Protein AF-A0A967SCG7-F1 (afdb_monomer_lite)

Sequence (79 aa):
MIGGASPGAPGGGGGGELLPALDAAIQAGLPSLRIVHGKGTGVLREVVAELLRQDPR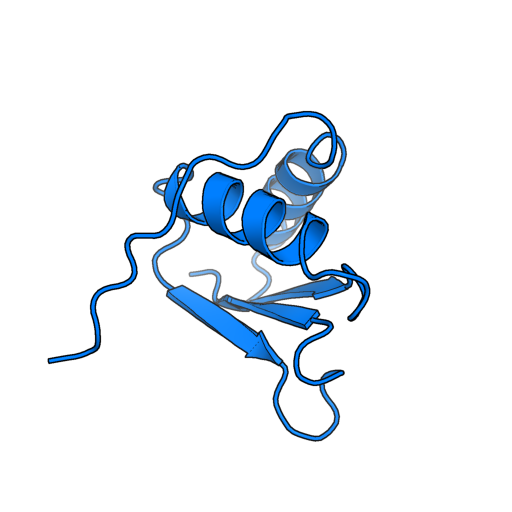ITSYRPGGIGEGGSGVTVVELE

Structure (mmCIF, N/CA/C/O backbone):
data_AF-A0A967SCG7-F1
#
_entry.id   AF-A0A967SCG7-F1
#
loop_
_atom_site.group_PDB
_atom_site.id
_atom_site.type_symbol
_atom_site.label_atom_id
_atom_site.label_alt_id
_atom_site.label_comp_id
_atom_site.label_asym_id
_atom_site.label_entity_id
_atom_site.label_seq_id
_atom_site.pdbx_PDB_ins_code
_atom_site.Cartn_x
_atom_site.Cartn_y
_atom_site.Cartn_z
_atom_site.occupancy
_atom_site.B_iso_or_equiv
_atom_site.auth_seq_id
_atom_site.auth_comp_id
_atom_site.auth_asym_id
_atom_site.auth_atom_id
_atom_site.pdbx_PDB_model_num
ATOM 1 N N . MET A 1 1 ? 9.611 -13.010 14.885 1.00 44.38 1 MET A N 1
ATOM 2 C CA . MET A 1 1 ? 10.609 -12.752 13.828 1.00 44.38 1 MET A CA 1
ATOM 3 C C . MET A 1 1 ? 9.900 -12.696 12.484 1.00 44.38 1 MET A C 1
ATOM 5 O O . MET A 1 1 ? 9.543 -13.741 11.968 1.00 44.38 1 MET A O 1
ATOM 9 N N . ILE A 1 2 ? 9.684 -11.492 11.960 1.00 40.81 2 ILE A N 1
ATOM 10 C CA . ILE A 1 2 ? 9.556 -11.191 10.526 1.00 40.81 2 ILE A CA 1
ATOM 11 C C . ILE A 1 2 ? 10.353 -9.888 10.364 1.00 40.81 2 ILE A C 1
ATOM 13 O O . ILE A 1 2 ? 10.057 -8.897 11.013 1.00 40.81 2 ILE A O 1
ATOM 17 N N . GLY A 1 3 ? 11.588 -9.953 9.881 1.00 31.72 3 GLY A N 1
ATOM 18 C CA . GLY A 1 3 ? 11.865 -9.918 8.451 1.00 31.72 3 GLY A CA 1
ATOM 19 C C . GLY A 1 3 ? 12.264 -8.488 8.102 1.00 31.72 3 GLY A C 1
ATOM 20 O O . GLY A 1 3 ? 11.428 -7.699 7.682 1.00 31.72 3 GLY A O 1
ATOM 21 N N . GLY A 1 4 ? 13.525 -8.147 8.379 1.00 47.94 4 GLY A N 1
ATOM 22 C CA . GLY A 1 4 ? 14.091 -6.843 8.057 1.00 47.94 4 GLY A CA 1
ATOM 23 C C . GLY A 1 4 ? 14.028 -6.557 6.559 1.00 47.94 4 GLY A C 1
ATOM 24 O O . GLY A 1 4 ? 14.276 -7.436 5.736 1.00 47.94 4 GLY A O 1
ATOM 25 N N . ALA A 1 5 ? 13.738 -5.306 6.225 1.00 43.97 5 ALA A N 1
ATOM 26 C CA . ALA A 1 5 ? 13.934 -4.764 4.894 1.00 43.97 5 ALA A CA 1
ATOM 27 C C . ALA A 1 5 ? 14.531 -3.359 5.035 1.00 43.97 5 ALA A C 1
ATOM 29 O O . ALA A 1 5 ? 13.807 -2.379 5.181 1.00 43.97 5 ALA A O 1
ATOM 30 N N . SER A 1 6 ? 15.862 -3.280 4.994 1.00 48.44 6 SER A N 1
ATOM 31 C CA . SER A 1 6 ? 16.533 -2.103 4.441 1.00 48.44 6 SER A CA 1
ATOM 32 C C . SER A 1 6 ? 16.756 -2.367 2.956 1.00 48.44 6 SER A C 1
ATOM 34 O O . SER A 1 6 ? 17.441 -3.333 2.611 1.00 48.44 6 SER A O 1
ATOM 36 N N . PRO A 1 7 ? 16.182 -1.535 2.079 1.00 50.66 7 PRO A N 1
ATOM 37 C CA . PRO A 1 7 ? 16.931 -1.089 0.910 1.00 50.66 7 PRO A CA 1
ATOM 38 C C . PRO A 1 7 ? 16.757 0.415 0.634 1.00 50.66 7 PRO A C 1
ATOM 40 O O . PRO A 1 7 ? 15.909 1.083 1.216 1.00 50.66 7 PRO A O 1
ATOM 43 N N . GLY A 1 8 ? 17.663 0.928 -0.201 1.00 43.72 8 GLY A N 1
ATOM 44 C CA . GLY A 1 8 ? 18.022 2.337 -0.362 1.00 43.72 8 GLY A CA 1
ATOM 45 C C . GLY A 1 8 ? 16.910 3.296 -0.792 1.00 43.72 8 GLY A C 1
ATOM 46 O O . GLY A 1 8 ? 15.873 2.908 -1.316 1.00 43.72 8 GLY A O 1
ATOM 47 N 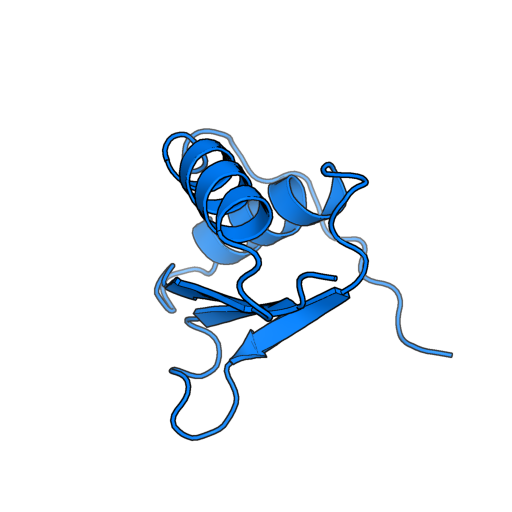N . ALA A 1 9 ? 17.191 4.579 -0.560 1.00 42.81 9 ALA A N 1
ATOM 48 C CA . ALA A 1 9 ? 16.300 5.707 -0.789 1.00 42.81 9 ALA A CA 1
ATOM 49 C C . ALA A 1 9 ? 15.736 5.753 -2.225 1.00 42.81 9 ALA A C 1
ATOM 51 O O . ALA A 1 9 ? 16.524 5.832 -3.175 1.00 42.81 9 ALA A O 1
ATOM 52 N N . PRO A 1 10 ? 14.402 5.774 -2.410 1.00 53.47 10 PRO A N 1
ATOM 53 C CA . PRO A 1 10 ? 13.823 6.008 -3.722 1.00 53.47 10 PRO A CA 1
ATOM 54 C C . PRO A 1 10 ? 13.896 7.497 -4.093 1.00 53.47 10 PRO A C 1
ATOM 56 O O . PRO A 1 10 ? 13.540 8.384 -3.315 1.00 53.47 10 PRO A O 1
ATOM 59 N N . GLY A 1 11 ? 14.368 7.761 -5.315 1.00 52.56 11 GLY A N 1
ATOM 60 C CA . GLY A 1 11 ? 14.325 9.075 -5.955 1.00 52.56 11 GLY A CA 1
ATOM 61 C C . GLY A 1 11 ? 12.885 9.576 -6.099 1.00 52.56 11 GLY A C 1
ATOM 62 O O . GLY A 1 11 ? 11.975 8.810 -6.407 1.00 52.56 11 GLY A O 1
ATOM 63 N N . GLY A 1 12 ? 12.693 10.862 -5.806 1.00 54.97 12 GLY A N 1
ATOM 64 C CA . GLY A 1 12 ? 11.394 11.468 -5.532 1.00 54.97 12 GLY A CA 1
ATOM 65 C C . GLY A 1 12 ? 10.386 11.498 -6.687 1.00 54.97 12 GLY A C 1
ATOM 66 O O . GLY A 1 12 ? 10.736 11.453 -7.863 1.00 54.97 12 GLY A O 1
ATOM 67 N N . GLY A 1 13 ? 9.117 11.665 -6.293 1.00 56.34 13 GLY A N 1
ATOM 68 C CA . GLY A 1 13 ? 8.027 12.094 -7.173 1.00 56.34 13 GLY A CA 1
ATOM 69 C C . GLY A 1 13 ? 6.981 11.027 -7.503 1.00 56.34 13 GLY A C 1
ATOM 70 O O . GLY A 1 13 ? 6.771 10.735 -8.672 1.00 56.34 13 GLY A O 1
ATOM 71 N N . GLY A 1 14 ? 6.300 10.446 -6.508 1.00 58.44 14 GLY A N 1
ATOM 72 C CA . GLY A 1 14 ? 5.173 9.530 -6.776 1.00 58.44 14 GLY A CA 1
ATOM 73 C C . GLY A 1 14 ? 4.055 9.485 -5.728 1.00 58.44 14 GLY A C 1
ATOM 74 O O . GLY A 1 14 ? 3.095 8.749 -5.908 1.00 58.44 14 GLY A O 1
ATOM 75 N N . GLY A 1 15 ? 4.161 10.249 -4.635 1.00 62.94 15 GLY A N 1
ATOM 76 C CA . GLY A 1 15 ? 3.295 10.0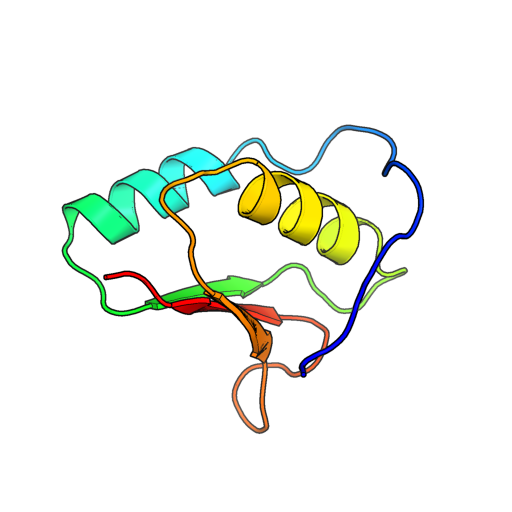95 -3.456 1.00 62.94 15 GLY A CA 1
ATOM 77 C C . GLY A 1 15 ? 2.108 11.047 -3.327 1.00 62.94 15 GLY A C 1
ATOM 78 O O . GLY A 1 15 ? 1.370 10.927 -2.355 1.00 62.94 15 GLY A O 1
ATOM 79 N N . GLY A 1 16 ? 1.939 12.005 -4.245 1.00 75.19 16 GLY A N 1
ATOM 80 C CA . GLY A 1 16 ? 1.062 13.167 -4.030 1.00 75.19 16 GLY A CA 1
ATOM 81 C C . GLY A 1 16 ? -0.390 12.822 -3.684 1.00 75.19 16 GLY A C 1
ATOM 82 O O . GLY A 1 16 ? -0.984 13.482 -2.839 1.00 75.19 16 GLY A O 1
ATOM 83 N N . GLU A 1 17 ? -0.936 11.760 -4.277 1.00 81.75 17 GLU A N 1
ATOM 84 C CA . GLU A 1 17 ? -2.326 11.341 -4.042 1.00 81.75 17 GLU A CA 1
ATOM 85 C C . GLU A 1 17 ? -2.471 10.237 -2.984 1.00 81.75 17 GLU A C 1
ATOM 87 O O . GLU A 1 17 ? -3.581 9.963 -2.533 1.00 81.75 17 GLU A O 1
ATOM 92 N N . LEU A 1 18 ? -1.369 9.619 -2.541 1.00 89.69 18 LEU A N 1
ATOM 93 C CA . LEU A 1 18 ? -1.433 8.509 -1.590 1.00 89.69 18 LEU A CA 1
ATOM 94 C C . LEU A 1 18 ? -1.854 8.974 -0.193 1.00 89.69 18 LEU A C 1
ATOM 96 O O . LEU A 1 18 ? -2.715 8.348 0.419 1.00 89.69 18 LEU A O 1
ATOM 100 N N . LEU A 1 19 ? -1.255 10.056 0.312 1.00 90.38 19 LEU A N 1
ATOM 101 C CA . LEU A 1 19 ? -1.534 10.528 1.673 1.00 90.38 19 LEU A CA 1
ATOM 102 C C . LEU A 1 19 ? -2.996 10.982 1.838 1.00 90.38 19 LEU A C 1
ATOM 104 O O . LEU A 1 19 ? -3.647 10.489 2.757 1.00 90.38 19 LEU A O 1
ATOM 108 N N . PRO A 1 20 ? -3.576 11.795 0.926 1.00 92.62 20 PRO A N 1
ATOM 109 C CA . PRO A 1 20 ? -4.997 12.129 1.005 1.00 92.62 20 PRO A CA 1
ATOM 110 C C . PRO A 1 20 ? -5.919 10.906 0.907 1.00 92.62 20 PRO A C 1
ATOM 112 O O . PRO A 1 20 ? -6.936 10.844 1.596 1.00 92.62 20 PRO A O 1
ATOM 115 N N . ALA A 1 21 ? -5.576 9.916 0.072 1.00 92.31 21 ALA A N 1
ATOM 116 C CA . ALA A 1 21 ? -6.352 8.680 -0.035 1.00 92.31 21 ALA A CA 1
ATOM 117 C C . ALA A 1 21 ? -6.307 7.860 1.263 1.00 92.31 21 ALA A C 1
ATOM 119 O O . ALA A 1 21 ? -7.322 7.296 1.674 1.00 92.31 21 ALA A O 1
ATOM 120 N N . LEU A 1 22 ? -5.147 7.823 1.923 1.00 93.69 22 LEU A N 1
ATOM 121 C CA . LEU A 1 22 ? -4.990 7.166 3.212 1.00 93.69 22 LEU A CA 1
ATOM 122 C C . LEU A 1 22 ? -5.798 7.874 4.307 1.00 93.69 22 LEU A C 1
ATOM 124 O O . LEU A 1 22 ? -6.529 7.218 5.046 1.00 93.69 22 LEU A O 1
ATOM 128 N N . ASP A 1 23 ? -5.734 9.205 4.360 1.00 93.69 23 ASP A N 1
ATOM 129 C CA . ASP A 1 23 ? -6.524 10.007 5.296 1.00 93.69 23 ASP A CA 1
ATOM 130 C C . ASP A 1 23 ? -8.025 9.756 5.123 1.00 93.69 23 ASP A C 1
ATOM 132 O O . ASP A 1 23 ? -8.736 9.540 6.105 1.00 93.69 23 ASP A O 1
ATOM 136 N N . ALA A 1 24 ? -8.506 9.742 3.877 1.00 94.94 24 ALA A N 1
ATOM 137 C CA . ALA A 1 24 ? -9.904 9.472 3.567 1.00 94.94 24 ALA A CA 1
ATOM 138 C C . ALA A 1 24 ? -10.326 8.052 3.980 1.00 94.94 24 ALA A C 1
ATOM 140 O O . ALA A 1 24 ? -11.411 7.875 4.531 1.00 94.94 24 ALA A O 1
ATOM 141 N N . ALA A 1 25 ? -9.475 7.047 3.750 1.00 95.12 25 ALA A N 1
ATOM 142 C CA . ALA A 1 25 ? -9.760 5.662 4.119 1.00 95.12 25 ALA A CA 1
ATOM 143 C C . ALA A 1 25 ? -9.863 5.475 5.641 1.00 95.12 25 ALA A C 1
ATOM 145 O O . ALA A 1 25 ? -10.801 4.832 6.114 1.00 95.12 25 ALA A O 1
ATOM 146 N N . ILE A 1 26 ? -8.949 6.092 6.398 1.00 94.19 26 ILE A N 1
ATOM 147 C CA . ILE A 1 26 ? -8.964 6.075 7.867 1.00 94.19 26 ILE A CA 1
ATOM 148 C C . ILE A 1 26 ? -10.207 6.801 8.397 1.00 94.19 26 ILE A C 1
ATOM 150 O O . ILE A 1 26 ? -10.924 6.264 9.235 1.00 94.19 26 ILE A O 1
ATOM 154 N N . GLN A 1 27 ? -10.517 7.996 7.882 1.00 95.19 27 GLN A N 1
ATOM 155 C CA . GLN A 1 27 ? -11.708 8.751 8.300 1.00 95.19 27 GLN A CA 1
ATOM 156 C C . GLN A 1 27 ? -13.015 8.008 8.003 1.00 95.19 27 GLN A C 1
ATOM 158 O O . GLN A 1 27 ? -13.977 8.121 8.760 1.00 95.19 27 GLN A O 1
ATOM 163 N N . ALA A 1 28 ? -13.051 7.243 6.912 1.00 95.94 28 ALA A N 1
ATOM 164 C CA . ALA A 1 28 ? -14.190 6.412 6.547 1.00 95.94 28 ALA A CA 1
ATOM 165 C C . ALA A 1 28 ? -14.283 5.104 7.357 1.00 95.94 28 ALA A C 1
ATOM 167 O O . ALA A 1 28 ? -15.241 4.355 7.169 1.00 95.94 28 ALA A O 1
ATOM 168 N N . GLY A 1 29 ? -13.314 4.814 8.236 1.00 94.62 29 GLY A N 1
ATOM 169 C CA . GLY A 1 29 ? -13.272 3.574 9.012 1.00 94.62 29 GLY A CA 1
ATOM 170 C C . GLY A 1 29 ? -13.155 2.332 8.130 1.00 94.62 29 GLY A C 1
ATOM 171 O O . GLY A 1 29 ? -13.734 1.290 8.443 1.00 94.62 29 GLY A O 1
ATOM 172 N N . LEU A 1 30 ? -12.478 2.446 6.981 1.00 95.62 30 LEU A N 1
ATOM 173 C CA . LEU A 1 30 ? -12.240 1.289 6.128 1.00 95.62 30 LEU A CA 1
ATOM 174 C C . LEU A 1 30 ? -11.257 0.344 6.822 1.00 95.62 30 LEU A C 1
ATOM 176 O O . LEU A 1 30 ? -10.252 0.819 7.336 1.00 95.62 30 LEU A O 1
ATOM 180 N N . PRO A 1 31 ? -11.475 -0.980 6.767 1.00 94.00 31 PRO A N 1
ATOM 181 C CA . PRO A 1 31 ? -10.566 -1.940 7.393 1.00 94.00 31 PRO A CA 1
ATOM 182 C C . PRO A 1 31 ? -9.242 -2.092 6.629 1.00 94.00 31 PRO A C 1
ATOM 184 O O . PRO A 1 31 ? -8.268 -2.624 7.147 1.00 94.00 31 PRO A O 1
ATOM 187 N N . SER A 1 32 ? -9.204 -1.695 5.353 1.00 94.88 32 SER A N 1
ATOM 188 C CA . SER A 1 32 ? -8.001 -1.788 4.526 1.00 94.88 32 SER A CA 1
ATOM 189 C C . SER A 1 32 ? -8.054 -0.851 3.323 1.00 94.88 32 SER A C 1
ATOM 191 O O . SER A 1 32 ? -9.128 -0.439 2.874 1.00 94.88 32 SER A O 1
ATOM 193 N N . LEU A 1 33 ? -6.880 -0.562 2.760 1.00 95.81 33 LEU A N 1
ATOM 194 C CA . LEU A 1 33 ? -6.705 0.185 1.517 1.00 95.81 33 LEU A CA 1
ATOM 195 C C . LEU A 1 33 ? -5.819 -0.598 0.540 1.00 95.81 33 LEU A C 1
ATOM 197 O O . LEU A 1 33 ? -4.764 -1.119 0.898 1.00 95.81 33 LEU A O 1
ATOM 201 N N . ARG A 1 34 ? -6.238 -0.659 -0.727 1.00 95.62 34 ARG A N 1
ATOM 202 C CA . ARG A 1 34 ? -5.460 -1.239 -1.830 1.00 95.62 34 ARG A CA 1
ATOM 203 C C . ARG A 1 34 ? -4.822 -0.133 -2.657 1.00 95.62 34 ARG A C 1
ATOM 205 O O . ARG A 1 34 ? -5.525 0.672 -3.258 1.00 95.62 34 ARG A O 1
ATOM 212 N N . ILE A 1 35 ? -3.499 -0.148 -2.746 1.00 96.06 35 ILE A N 1
ATOM 213 C CA . ILE A 1 35 ? -2.712 0.814 -3.515 1.00 96.06 35 ILE A CA 1
ATOM 214 C C . ILE A 1 35 ? -2.190 0.112 -4.762 1.00 96.06 35 ILE A C 1
ATOM 216 O O . ILE A 1 35 ? -1.290 -0.726 -4.691 1.00 96.06 35 ILE A O 1
ATOM 220 N N . VAL A 1 36 ? -2.763 0.450 -5.914 1.00 95.62 36 VAL A N 1
ATOM 221 C CA . VAL A 1 36 ? -2.339 -0.091 -7.207 1.00 95.62 36 VAL A CA 1
ATOM 222 C C . VAL A 1 36 ? -1.246 0.806 -7.776 1.00 95.62 36 VAL A C 1
ATOM 224 O O . VAL A 1 36 ? -1.523 1.890 -8.275 1.00 95.62 36 VAL A O 1
ATOM 227 N N . HIS A 1 37 ? 0.000 0.346 -7.717 1.00 94.00 37 HIS A N 1
ATOM 228 C CA . HIS A 1 37 ? 1.158 1.073 -8.253 1.00 94.00 37 HIS A CA 1
ATOM 229 C C . HIS A 1 37 ? 1.740 0.419 -9.520 1.00 94.00 37 HIS A C 1
ATOM 231 O O . HIS A 1 37 ? 2.688 0.928 -10.115 1.00 94.00 37 HIS A O 1
ATOM 237 N N . GLY A 1 38 ? 1.187 -0.726 -9.938 1.00 94.88 38 GLY A N 1
ATOM 238 C CA . GLY A 1 38 ? 1.666 -1.498 -11.083 1.00 94.88 38 GLY A CA 1
ATOM 239 C C . GLY A 1 38 ? 2.967 -2.253 -10.790 1.00 94.88 38 GLY A C 1
ATOM 240 O O . GLY A 1 38 ? 3.647 -2.016 -9.794 1.00 94.88 38 GLY A O 1
ATOM 241 N N . LYS A 1 39 ? 3.316 -3.220 -11.647 1.00 94.19 39 LYS A N 1
ATOM 242 C CA . LYS A 1 39 ? 4.520 -4.051 -11.449 1.00 94.19 39 LYS A CA 1
ATOM 243 C C . LYS A 1 39 ? 5.792 -3.289 -11.830 1.00 94.19 39 LYS A C 1
ATOM 245 O O . LYS A 1 39 ? 6.689 -3.166 -11.005 1.00 94.19 39 LYS A O 1
ATOM 250 N N . GLY A 1 40 ? 5.814 -2.735 -13.047 1.00 92.19 40 GLY A N 1
ATOM 251 C CA . GLY A 1 40 ? 6.866 -1.849 -13.559 1.00 92.19 40 GLY A CA 1
ATOM 252 C C . GLY A 1 40 ? 8.295 -2.280 -13.209 1.00 92.19 40 GLY A C 1
ATOM 253 O O . GLY A 1 40 ? 8.601 -3.463 -13.092 1.00 92.19 40 GLY A O 1
ATOM 254 N N . THR A 1 41 ? 9.163 -1.291 -13.013 1.00 95.25 41 THR A N 1
ATOM 255 C CA . THR A 1 41 ? 10.523 -1.463 -12.476 1.00 95.25 41 THR A CA 1
ATOM 256 C C . THR A 1 41 ? 10.551 -1.590 -10.949 1.00 95.25 41 THR A C 1
ATOM 258 O O . THR A 1 41 ? 11.612 -1.802 -10.376 1.00 95.25 41 THR A O 1
ATOM 261 N N . GLY A 1 42 ? 9.404 -1.446 -10.277 1.00 93.62 42 GLY A N 1
ATOM 262 C CA . GLY A 1 42 ? 9.302 -1.450 -8.816 1.00 93.62 42 GLY A CA 1
ATOM 263 C C . GLY A 1 42 ? 9.516 -0.092 -8.140 1.00 93.62 42 GLY A C 1
ATOM 264 O O . GLY A 1 42 ? 9.267 0.004 -6.945 1.00 93.62 42 GLY A O 1
ATOM 265 N N . VAL A 1 43 ? 9.873 0.967 -8.876 1.00 94.50 43 VAL A N 1
ATOM 266 C CA . VAL A 1 43 ? 10.124 2.302 -8.292 1.00 94.50 43 VAL A CA 1
ATOM 267 C C . VAL A 1 43 ? 8.917 2.820 -7.502 1.00 94.50 43 VAL A C 1
ATOM 269 O O . VAL A 1 43 ? 9.060 3.240 -6.359 1.00 94.50 43 VAL A O 1
ATOM 272 N N . LEU A 1 44 ? 7.700 2.727 -8.053 1.00 93.56 44 LEU A N 1
ATOM 273 C CA . LEU A 1 44 ? 6.502 3.170 -7.328 1.00 93.56 44 LEU A CA 1
ATOM 274 C C . LEU A 1 44 ? 6.188 2.295 -6.108 1.00 93.56 44 LEU A C 1
ATOM 276 O O . LEU A 1 44 ? 5.715 2.813 -5.104 1.00 93.56 44 LEU A O 1
ATOM 280 N N . ARG A 1 45 ? 6.497 0.993 -6.152 1.00 95.00 45 ARG A N 1
ATOM 281 C CA . ARG A 1 45 ? 6.365 0.107 -4.984 1.00 95.00 45 ARG A CA 1
ATOM 282 C C . ARG A 1 45 ? 7.266 0.577 -3.842 1.00 95.00 45 ARG A C 1
ATOM 284 O O . ARG A 1 45 ? 6.837 0.578 -2.694 1.00 95.00 45 ARG A O 1
ATOM 291 N N . GLU A 1 46 ? 8.500 0.962 -4.158 1.00 94.94 46 GLU A N 1
ATOM 292 C CA . GLU A 1 46 ? 9.473 1.461 -3.179 1.00 94.94 46 GLU A CA 1
ATOM 293 C C . GLU A 1 46 ? 9.039 2.807 -2.597 1.00 94.94 46 GLU A C 1
ATOM 295 O O . GLU A 1 46 ? 9.041 2.964 -1.379 1.00 94.94 46 GLU A O 1
ATOM 300 N N . VAL A 1 47 ? 8.573 3.737 -3.439 1.00 94.50 47 VAL A N 1
ATOM 301 C CA . VAL A 1 47 ? 8.013 5.021 -2.986 1.00 94.50 47 VAL A CA 1
ATOM 302 C C . VAL A 1 47 ? 6.792 4.812 -2.082 1.00 94.50 47 VAL A C 1
ATOM 304 O O . VAL A 1 47 ? 6.707 5.432 -1.026 1.00 94.50 47 VAL A O 1
ATOM 307 N N . VAL A 1 48 ? 5.865 3.919 -2.448 1.00 95.12 48 VAL A N 1
ATOM 308 C CA . VAL A 1 48 ? 4.693 3.586 -1.618 1.00 95.12 48 VAL A CA 1
ATOM 309 C C . VAL A 1 48 ? 5.126 3.003 -0.273 1.00 95.12 48 VAL A C 1
ATOM 311 O O . VAL A 1 48 ? 4.652 3.457 0.763 1.00 95.12 48 VAL A O 1
ATOM 314 N N . ALA A 1 49 ? 6.041 2.031 -0.267 1.00 95.50 49 ALA A N 1
ATOM 315 C CA . ALA A 1 49 ? 6.527 1.420 0.970 1.00 95.50 49 ALA A CA 1
ATOM 316 C C . ALA A 1 49 ? 7.228 2.436 1.887 1.00 95.50 49 ALA A C 1
ATOM 318 O O . ALA A 1 49 ? 7.073 2.368 3.104 1.00 95.50 49 ALA A O 1
ATOM 319 N N . GLU A 1 50 ? 7.973 3.386 1.314 1.00 94.50 50 GLU A N 1
ATOM 320 C CA . GLU A 1 50 ? 8.606 4.476 2.056 1.00 94.50 50 GLU A CA 1
ATOM 321 C C . GLU A 1 50 ? 7.573 5.364 2.751 1.00 94.50 50 GLU A C 1
ATOM 323 O O . GLU A 1 50 ? 7.650 5.561 3.961 1.00 94.50 50 GLU A O 1
ATOM 328 N N . LEU A 1 51 ? 6.573 5.837 2.004 1.00 93.88 51 LEU A N 1
ATOM 329 C CA . LEU A 1 51 ? 5.514 6.697 2.534 1.00 93.88 51 LEU A CA 1
ATOM 330 C C . LEU A 1 51 ? 4.715 5.998 3.636 1.00 93.88 51 LEU A C 1
ATOM 332 O O . LEU A 1 51 ? 4.481 6.588 4.685 1.00 93.88 51 LEU A O 1
ATOM 336 N N . LEU A 1 52 ? 4.354 4.727 3.432 1.00 95.12 52 LEU A N 1
ATOM 337 C CA . LEU A 1 52 ? 3.630 3.942 4.434 1.00 95.12 52 LEU A CA 1
ATOM 338 C C . LEU A 1 52 ? 4.455 3.717 5.703 1.00 95.12 52 LEU A C 1
ATOM 340 O O . LEU A 1 52 ? 3.905 3.742 6.793 1.00 95.12 52 LEU A O 1
ATOM 344 N N . ARG A 1 53 ? 5.773 3.514 5.587 1.00 94.81 53 ARG A N 1
ATOM 345 C CA . ARG A 1 53 ? 6.654 3.328 6.752 1.00 94.81 53 ARG A CA 1
ATOM 346 C C . ARG A 1 53 ? 6.859 4.616 7.551 1.00 94.81 53 ARG A C 1
ATOM 348 O O . ARG A 1 53 ? 7.159 4.546 8.738 1.00 94.81 53 ARG A O 1
ATOM 355 N N . GLN A 1 54 ? 6.764 5.769 6.894 1.00 93.00 54 GLN A N 1
ATOM 356 C CA . GLN A 1 54 ? 6.876 7.078 7.539 1.00 93.00 54 GLN A CA 1
ATOM 357 C C . GLN A 1 54 ? 5.574 7.511 8.227 1.00 93.00 54 GLN A C 1
ATOM 359 O O . GLN A 1 54 ? 5.621 8.387 9.089 1.00 93.00 54 GLN A O 1
ATOM 364 N N . ASP A 1 55 ? 4.433 6.911 7.876 1.00 91.56 55 ASP A N 1
ATOM 365 C CA . ASP A 1 55 ? 3.147 7.213 8.498 1.00 91.56 55 ASP A CA 1
ATOM 366 C C . ASP A 1 55 ? 2.936 6.362 9.769 1.00 91.56 55 ASP A C 1
ATOM 368 O O . ASP A 1 55 ? 2.725 5.152 9.672 1.00 91.56 55 ASP A O 1
ATOM 372 N N . PRO A 1 56 ? 2.950 6.961 10.976 1.00 91.50 56 PRO A N 1
ATOM 373 C CA . PRO A 1 56 ? 2.842 6.216 12.232 1.00 91.50 56 PRO A CA 1
ATOM 374 C C . PRO A 1 56 ? 1.470 5.565 12.453 1.00 91.50 56 PRO A C 1
ATOM 376 O O . PRO A 1 56 ? 1.328 4.761 13.372 1.00 91.50 56 PRO A O 1
ATOM 379 N N . ARG A 1 57 ? 0.454 5.909 11.650 1.00 91.94 57 ARG A N 1
ATOM 380 C CA . ARG A 1 57 ? -0.878 5.289 11.712 1.00 91.94 57 ARG A CA 1
ATOM 381 C C . ARG A 1 57 ? -0.897 3.920 11.037 1.00 91.94 57 ARG A C 1
ATOM 383 O O . ARG A 1 57 ? -1.797 3.130 11.295 1.00 91.94 57 ARG A O 1
ATOM 390 N N . ILE A 1 58 ? 0.084 3.633 10.181 1.00 94.00 58 ILE A N 1
ATOM 391 C CA . ILE A 1 58 ? 0.182 2.367 9.463 1.00 94.00 58 ILE A CA 1
ATOM 392 C C . ILE A 1 58 ? 1.035 1.388 10.257 1.00 94.00 58 ILE A C 1
ATOM 394 O O . ILE A 1 58 ? 2.257 1.502 10.330 1.00 94.00 58 ILE A O 1
ATOM 398 N N . THR A 1 59 ? 0.386 0.372 10.814 1.00 90.00 59 THR A N 1
ATOM 399 C CA . THR A 1 59 ? 1.056 -0.690 11.575 1.00 90.00 59 THR A CA 1
ATOM 400 C C . THR A 1 59 ? 1.429 -1.888 10.700 1.00 90.00 59 THR A C 1
ATOM 402 O O . THR A 1 59 ? 2.365 -2.620 11.027 1.00 90.00 59 THR A O 1
ATOM 405 N N . SER A 1 60 ? 0.729 -2.093 9.576 1.00 94.44 60 SER A N 1
ATOM 406 C CA . SER A 1 60 ? 0.925 -3.252 8.703 1.00 94.44 60 SER A CA 1
ATOM 407 C C . SER A 1 60 ? 0.573 -2.980 7.239 1.00 94.44 60 SER A C 1
ATOM 409 O O . SER A 1 60 ? -0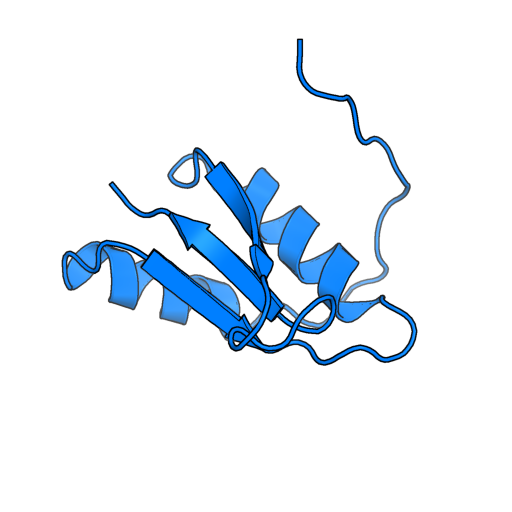.469 -2.410 6.914 1.00 94.44 60 SER A O 1
ATOM 411 N N . TYR A 1 61 ? 1.432 -3.454 6.335 1.00 97.38 61 TYR A N 1
ATOM 412 C CA . TYR A 1 61 ? 1.151 -3.533 4.904 1.00 97.38 61 TYR A CA 1
ATOM 413 C C . TYR A 1 61 ? 1.880 -4.719 4.262 1.00 97.38 61 TYR A C 1
ATOM 415 O O . TYR A 1 61 ? 2.915 -5.182 4.746 1.00 97.38 61 TYR A O 1
ATOM 423 N N . ARG A 1 62 ? 1.348 -5.218 3.144 1.00 97.00 62 ARG A N 1
ATOM 424 C CA . ARG A 1 62 ? 1.911 -6.352 2.396 1.00 97.00 62 ARG A CA 1
ATOM 425 C C . ARG A 1 62 ? 1.699 -6.208 0.885 1.00 97.00 62 ARG A C 1
ATOM 427 O O . ARG A 1 62 ? 0.795 -5.487 0.467 1.00 97.00 62 ARG A O 1
ATOM 434 N N . PRO A 1 63 ? 2.447 -6.940 0.044 1.00 96.69 63 PRO A N 1
ATOM 435 C CA . PRO A 1 63 ? 2.067 -7.134 -1.352 1.00 96.69 63 PRO A CA 1
ATOM 436 C C . PRO A 1 63 ? 0.692 -7.807 -1.476 1.00 96.69 63 PRO A C 1
ATOM 438 O O . PRO A 1 63 ? 0.319 -8.634 -0.641 1.00 96.69 63 PRO A O 1
ATOM 441 N N . GLY A 1 64 ? -0.038 -7.505 -2.547 1.00 96.44 64 GLY A N 1
ATOM 442 C CA . GLY A 1 64 ? -1.312 -8.149 -2.852 1.00 96.44 64 GLY A CA 1
ATOM 443 C C . GLY A 1 64 ? -1.161 -9.657 -3.069 1.00 96.44 64 GLY A C 1
ATOM 444 O O . GLY A 1 64 ? -0.205 -10.123 -3.693 1.00 96.44 64 GLY A O 1
ATOM 445 N N . GLY A 1 65 ? -2.123 -10.427 -2.569 1.00 94.25 65 GLY A N 1
ATOM 446 C CA . GLY A 1 65 ? -2.232 -11.863 -2.795 1.00 94.25 65 GLY A CA 1
ATOM 447 C C . GLY A 1 65 ? -2.830 -12.248 -4.155 1.00 94.25 65 GLY A C 1
ATOM 448 O O . GLY A 1 65 ? -2.992 -11.437 -5.077 1.00 94.25 65 GL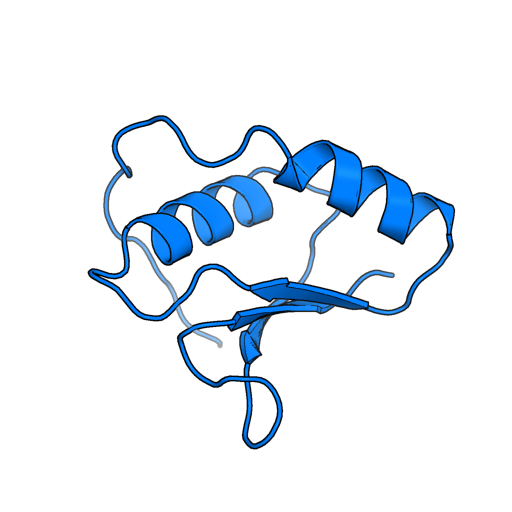Y A O 1
ATOM 449 N N . ILE A 1 66 ? -3.184 -13.530 -4.272 1.00 92.38 66 ILE A N 1
ATOM 450 C CA . ILE A 1 66 ? -3.895 -14.083 -5.433 1.00 92.38 66 ILE A CA 1
ATOM 451 C C . ILE A 1 66 ? -5.270 -13.412 -5.536 1.00 92.38 66 ILE A C 1
ATOM 453 O O . ILE A 1 66 ? -5.997 -13.326 -4.553 1.00 92.38 66 ILE A O 1
ATOM 457 N N . GLY A 1 67 ? -5.616 -12.908 -6.725 1.00 93.12 67 GLY A N 1
ATOM 458 C CA . GLY A 1 67 ? -6.851 -12.142 -6.944 1.00 93.12 67 GLY A CA 1
ATOM 459 C C . GLY A 1 67 ? -6.793 -10.687 -6.462 1.00 93.12 67 GLY A C 1
ATOM 460 O O . GLY A 1 67 ? -7.713 -9.922 -6.728 1.00 93.12 67 GLY A O 1
ATOM 461 N N . GLU A 1 68 ? -5.703 -10.266 -5.812 1.00 94.62 68 GLU A N 1
ATOM 462 C CA . GLU A 1 68 ? -5.531 -8.897 -5.304 1.00 94.62 68 GLU A CA 1
ATOM 463 C C . GLU A 1 68 ? -4.622 -8.028 -6.183 1.00 94.62 68 GLU A C 1
ATOM 465 O O . GLU A 1 68 ? -4.443 -6.853 -5.887 1.00 94.62 68 GLU A O 1
ATOM 470 N N . GLY A 1 69 ? -4.048 -8.593 -7.251 1.00 94.25 69 GLY A N 1
ATOM 471 C CA . GLY A 1 69 ? -3.127 -7.903 -8.166 1.00 94.25 69 GLY A CA 1
ATOM 472 C C . GLY A 1 69 ? -1.642 -8.239 -7.968 1.00 94.25 69 GLY A C 1
ATOM 473 O O . GLY A 1 69 ? -0.801 -7.815 -8.768 1.00 94.25 69 GLY A O 1
ATOM 474 N N . GLY A 1 70 ? -1.303 -9.069 -6.976 1.00 95.25 70 GLY A N 1
ATOM 475 C CA . GLY A 1 70 ? 0.064 -9.549 -6.772 1.00 95.25 70 GLY A CA 1
ATOM 476 C C . GLY A 1 70 ? 1.040 -8.431 -6.394 1.00 95.25 70 GLY A C 1
ATOM 477 O O . GLY A 1 70 ? 0.687 -7.443 -5.759 1.00 95.25 70 GLY A O 1
ATOM 478 N N . SER A 1 71 ? 2.277 -8.542 -6.883 1.00 94.38 71 SER A N 1
ATOM 479 C CA . SER A 1 71 ? 3.357 -7.572 -6.641 1.00 94.38 71 SER A CA 1
ATOM 480 C C . SER A 1 71 ? 3.135 -6.166 -7.214 1.00 94.38 71 SER A C 1
ATOM 482 O O . SER A 1 71 ? 3.979 -5.302 -6.995 1.00 94.38 71 SER A O 1
ATOM 484 N N . GLY A 1 72 ? 2.057 -5.939 -7.973 1.00 96.69 72 GLY A N 1
ATOM 485 C CA . GLY A 1 72 ? 1.676 -4.614 -8.473 1.00 96.69 72 GLY A CA 1
ATOM 486 C C . GLY A 1 72 ? 0.722 -3.853 -7.550 1.00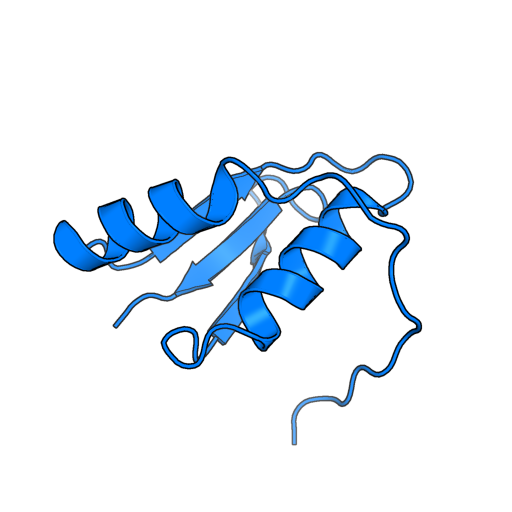 96.69 72 GLY A C 1
ATOM 487 O O . GLY A 1 72 ? 0.267 -2.769 -7.919 1.00 96.69 72 GLY A O 1
ATOM 488 N N . VAL A 1 73 ? 0.385 -4.444 -6.403 1.00 97.94 73 VAL A N 1
ATOM 489 C CA . VAL A 1 73 ? -0.535 -3.893 -5.413 1.00 97.94 73 VAL A CA 1
ATOM 490 C C . VAL A 1 73 ? 0.088 -4.012 -4.030 1.00 97.94 73 VAL A C 1
ATOM 492 O O . VAL A 1 73 ? 0.657 -5.052 -3.694 1.00 97.94 73 VAL A O 1
ATOM 495 N N . THR A 1 74 ? -0.079 -2.973 -3.220 1.00 97.62 74 THR A N 1
ATOM 496 C CA . THR A 1 74 ? 0.168 -3.006 -1.777 1.00 97.62 74 THR A CA 1
ATOM 497 C C . THR A 1 74 ? -1.171 -2.939 -1.055 1.00 97.62 74 THR A C 1
ATOM 499 O O . THR A 1 74 ? -1.995 -2.075 -1.353 1.00 97.62 74 THR A O 1
ATOM 502 N N . VAL A 1 75 ? -1.401 -3.863 -0.129 1.00 97.44 75 VAL A N 1
ATOM 503 C CA . VAL A 1 75 ? -2.561 -3.878 0.764 1.00 97.44 75 VAL A CA 1
ATOM 504 C C . VAL A 1 75 ? -2.113 -3.350 2.116 1.00 97.44 75 VAL A C 1
ATOM 506 O O . VAL A 1 75 ? -1.158 -3.872 2.693 1.00 97.44 75 VAL A O 1
ATOM 509 N N . VAL A 1 76 ? -2.793 -2.316 2.590 1.00 97.56 76 VAL A N 1
ATOM 510 C CA . VAL A 1 76 ? -2.577 -1.681 3.889 1.00 97.56 76 VAL A CA 1
ATOM 511 C C . VAL A 1 76 ? -3.746 -2.057 4.783 1.00 97.56 76 VAL A C 1
ATOM 513 O O . VAL A 1 76 ? -4.891 -1.877 4.370 1.00 97.56 76 VAL A O 1
ATOM 516 N N . GLU A 1 77 ? -3.468 -2.590 5.966 1.00 95.19 77 GLU A N 1
ATOM 517 C CA . GLU A 1 77 ? -4.496 -2.825 6.985 1.00 95.19 77 GLU A CA 1
ATOM 518 C C . GLU A 1 77 ? -4.653 -1.537 7.802 1.00 95.19 77 GLU A C 1
ATOM 520 O O . GLU A 1 77 ? -3.654 -0.902 8.152 1.00 95.19 77 GLU A O 1
ATOM 525 N N . LEU A 1 78 ? -5.895 -1.125 8.044 1.00 91.62 78 LEU A N 1
ATOM 526 C CA . LEU A 1 78 ? -6.241 0.120 8.726 1.00 91.62 78 LEU A CA 1
ATOM 527 C C . LEU A 1 78 ? -7.093 -0.239 9.951 1.00 91.62 78 LEU A C 1
ATOM 529 O O . LEU A 1 78 ? -8.114 -0.913 9.807 1.00 91.62 78 LEU A O 1
ATOM 533 N N . GLU A 1 79 ? -6.637 0.163 11.138 1.00 73.50 79 GLU A N 1
ATOM 534 C CA . GLU A 1 79 ? -7.313 -0.056 12.430 1.00 73.50 79 GLU A CA 1
ATOM 535 C C . GLU A 1 79 ? -7.956 1.228 12.963 1.00 73.50 79 GLU A C 1
ATOM 537 O O . GLU A 1 79 ? -7.347 2.313 12.795 1.00 73.50 79 GLU A O 1
#

Foldseek 3Di:
DDDDDDDDDQDDDDCPVVVVVVVVCQVVVPQKDKDQQAQPPCSNVRVVVVVLVPDPQFPDKDAADDVSRGNRIIMTGGD

Radius of gyration: 12.32 Å; chains: 1; bounding box: 32×27×27 Å

Secondary structure (DSSP, 8-state):
-------PPPPS---TTHHHHHHHHHHTT-SEEEEE--STTSHHHHHHHHHHHH-TT--EEEE--TTTTGGGEEEEE--

pLDDT: mean 85.13, std 18.26, range [31.72, 97.94]